Protein AF-A0A2A5PE34-F1 (afdb_monomer)

Foldseek 3Di:
DDDDPDDDPPDDDDDDDDDVVVVDPDDDDDDPDDADFDDPDADWDDDPVQQDPVRDGNPVPTTGHHPVVVVVRVPPDDD

Structure (mmCIF, N/CA/C/O backbone):
data_AF-A0A2A5PE34-F1
#
_entry.id   AF-A0A2A5PE34-F1
#
loop_
_atom_site.group_PDB
_atom_site.id
_atom_site.type_symbol
_atom_site.label_atom_id
_atom_site.label_alt_id
_atom_site.label_comp_id
_atom_site.label_asym_id
_atom_site.label_entity_id
_atom_site.label_seq_id
_atom_site.pdbx_PDB_ins_code
_atom_site.Cartn_x
_atom_site.Cartn_y
_atom_site.Cartn_z
_atom_site.occupancy
_atom_site.B_iso_or_equiv
_atom_site.auth_seq_id
_atom_site.auth_comp_id
_atom_site.auth_asym_id
_atom_site.auth_atom_id
_atom_site.pdbx_PDB_model_num
ATOM 1 N N . MET A 1 1 ? -20.373 -6.143 21.961 1.00 63.34 1 MET A N 1
ATOM 2 C CA . MET A 1 1 ? -19.097 -5.387 22.001 1.00 63.34 1 MET A CA 1
ATOM 3 C C . MET A 1 1 ? -19.415 -4.043 22.635 1.00 63.34 1 MET A C 1
ATOM 5 O O . MET A 1 1 ? -20.576 -3.697 22.584 1.00 63.34 1 MET A O 1
ATOM 9 N N . VAL A 1 2 ? -18.490 -3.374 23.329 1.00 72.75 2 VAL A N 1
ATOM 10 C CA . VAL A 1 2 ? -18.827 -2.212 24.183 1.00 72.75 2 VAL A CA 1
ATOM 11 C C . VAL A 1 2 ? -18.299 -0.920 23.565 1.00 72.75 2 VAL A C 1
ATOM 13 O O . VAL A 1 2 ? -17.149 -0.882 23.119 1.00 72.75 2 VAL A O 1
ATOM 16 N N . ALA A 1 3 ? -19.126 0.122 23.573 1.00 77.94 3 ALA A N 1
ATOM 17 C CA . ALA A 1 3 ? -18.787 1.466 23.137 1.00 77.94 3 ALA A CA 1
ATOM 18 C C . ALA A 1 3 ? -17.498 1.978 23.822 1.00 77.94 3 ALA A C 1
ATOM 20 O O . ALA A 1 3 ? -17.318 1.795 25.033 1.00 77.94 3 ALA A O 1
ATOM 21 N N . PRO A 1 4 ? -16.568 2.611 23.079 1.00 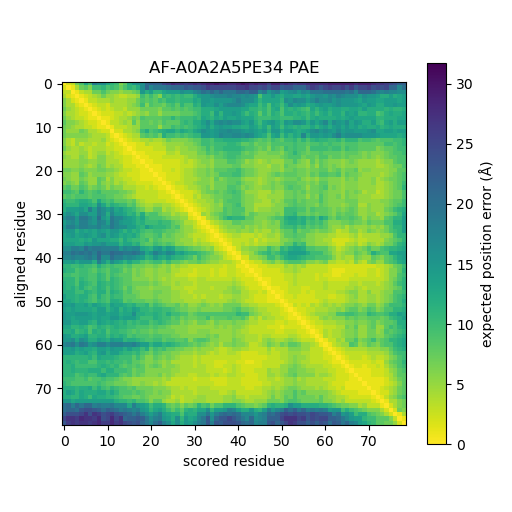81.81 4 PRO A N 1
ATOM 22 C CA . PRO A 1 4 ? -15.334 3.145 23.651 1.00 81.81 4 PRO A CA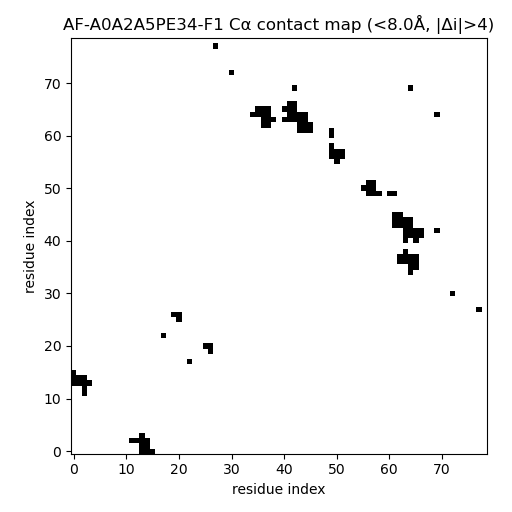 1
ATOM 23 C C . PRO A 1 4 ? -15.596 4.228 24.697 1.00 81.81 4 PRO A C 1
ATOM 25 O O . PRO A 1 4 ? -16.431 5.104 24.499 1.00 81.81 4 PRO A O 1
ATOM 28 N N . LYS A 1 5 ? -14.797 4.232 25.770 1.00 83.06 5 LYS A N 1
ATOM 29 C CA . LYS A 1 5 ? -14.868 5.257 26.830 1.00 83.06 5 LYS A CA 1
ATOM 30 C C . LYS A 1 5 ? -14.469 6.663 26.364 1.00 83.06 5 LYS A C 1
ATOM 32 O O . LYS A 1 5 ? -14.848 7.637 26.999 1.00 83.06 5 LYS A O 1
ATOM 37 N N . LEU A 1 6 ? -13.678 6.763 25.297 1.00 87.00 6 LEU A N 1
ATOM 38 C CA . LEU A 1 6 ? -13.267 8.022 24.679 1.00 87.00 6 LEU A CA 1
ATOM 39 C C . LEU A 1 6 ? -13.616 7.962 23.196 1.00 87.00 6 LEU A C 1
ATOM 41 O O . LEU A 1 6 ? -13.130 7.084 22.480 1.00 87.00 6 LEU A O 1
ATOM 45 N N . ARG A 1 7 ? -14.467 8.888 22.753 1.00 84.19 7 ARG A N 1
ATOM 46 C CA . ARG A 1 7 ? -14.913 9.016 21.366 1.00 84.19 7 ARG A CA 1
ATOM 47 C C . ARG A 1 7 ? -15.292 10.467 21.079 1.00 84.19 7 ARG A C 1
ATOM 49 O O . ARG A 1 7 ? -15.662 11.191 22.002 1.00 84.19 7 ARG A O 1
ATOM 56 N N . PHE A 1 8 ? -15.175 10.891 19.822 1.00 89.50 8 PHE A N 1
ATOM 57 C CA . PHE A 1 8 ? -15.708 12.190 19.412 1.00 89.50 8 PHE A CA 1
ATOM 58 C C . PHE A 1 8 ? -17.238 12.182 19.509 1.00 89.50 8 PHE A C 1
ATOM 60 O O . PHE A 1 8 ? -17.864 11.144 19.289 1.00 89.50 8 PHE A O 1
ATOM 67 N N . GLN A 1 9 ? -17.822 13.325 19.874 1.00 87.06 9 GLN A N 1
ATOM 68 C CA . GLN A 1 9 ? -19.242 13.436 20.228 1.00 87.06 9 GLN A CA 1
ATOM 69 C C . GLN A 1 9 ? -20.176 13.112 19.058 1.00 87.06 9 GLN A C 1
ATOM 71 O O . GLN A 1 9 ? -21.292 12.654 19.278 1.00 87.06 9 GLN A O 1
ATOM 76 N N . GLU A 1 10 ? -19.721 13.316 17.822 1.00 89.19 10 GLU A N 1
ATOM 77 C CA . GLU A 1 10 ? -20.481 13.023 16.610 1.00 89.19 10 GLU A CA 1
ATOM 78 C C . GLU A 1 10 ? -20.544 11.529 16.237 1.00 89.19 10 GLU A C 1
ATOM 80 O O . GLU A 1 10 ? -21.242 11.172 15.290 1.00 89.19 10 GLU A O 1
ATOM 85 N N . PHE A 1 11 ? -19.853 10.640 16.962 1.00 85.19 11 PHE A N 1
ATOM 86 C CA . PHE A 1 11 ? -19.912 9.200 16.711 1.00 85.19 11 PHE A CA 1
ATOM 87 C C . PHE A 1 11 ? -20.457 8.441 17.924 1.00 85.19 11 PHE A C 1
ATOM 89 O O . PHE A 1 11 ? -19.838 8.427 18.986 1.00 85.19 11 PHE A O 1
ATOM 96 N N . ASP A 1 12 ? -21.556 7.717 17.721 1.00 82.81 12 ASP A N 1
ATOM 97 C CA . ASP A 1 12 ? -22.190 6.860 18.728 1.00 82.81 12 ASP A CA 1
ATOM 98 C C . ASP A 1 12 ? -22.172 5.374 18.300 1.00 82.81 12 ASP A C 1
ATOM 100 O O . ASP A 1 12 ? -21.861 5.042 17.151 1.00 82.81 12 ASP A O 1
ATOM 104 N N . GLY A 1 13 ? -22.453 4.464 19.232 1.00 83.12 13 GLY A N 1
ATOM 105 C CA . GLY A 1 13 ? -22.632 3.029 18.988 1.00 83.12 13 GLY A CA 1
ATOM 106 C C . GLY A 1 13 ? -21.405 2.150 19.248 1.00 83.12 13 GLY A C 1
ATOM 107 O O . GLY A 1 13 ? -20.296 2.619 19.492 1.00 83.12 13 GLY A O 1
ATOM 108 N N . ASP A 1 14 ? -21.586 0.835 19.198 1.00 86.62 14 ASP A N 1
ATOM 109 C CA . ASP A 1 14 ? -20.492 -0.116 19.404 1.00 86.62 14 ASP A CA 1
ATOM 110 C C . ASP A 1 14 ? -19.628 -0.271 18.142 1.00 86.62 14 ASP A C 1
ATOM 112 O O . ASP A 1 14 ? -20.091 -0.083 17.017 1.00 86.62 14 ASP A O 1
ATOM 116 N N . TRP A 1 15 ? -18.362 -0.660 18.312 1.00 86.06 15 TRP A N 1
ATOM 117 C CA . TRP A 1 15 ? -17.550 -1.101 17.176 1.00 86.06 15 TRP A CA 1
ATOM 118 C C . TRP A 1 15 ? -18.074 -2.428 16.623 1.00 86.06 15 TRP A C 1
ATOM 120 O O . TRP A 1 15 ? -18.310 -3.381 17.370 1.00 86.06 15 TRP A O 1
ATOM 130 N N . GLU A 1 16 ? -18.172 -2.513 15.299 1.00 87.62 16 GLU A N 1
ATOM 131 C CA . GLU A 1 16 ? -18.417 -3.760 14.581 1.00 87.62 16 GLU A CA 1
ATOM 132 C C . GLU A 1 16 ? -17.111 -4.334 14.018 1.00 87.62 16 GLU A C 1
ATOM 134 O O . GLU A 1 16 ? -16.215 -3.610 13.585 1.00 87.62 16 GLU A O 1
ATOM 139 N N . SER A 1 17 ? -16.995 -5.661 14.014 1.00 89.88 17 SER A N 1
ATOM 140 C CA . SER A 1 17 ? -15.879 -6.350 13.364 1.00 89.88 17 SER A CA 1
ATOM 141 C C . SER A 1 17 ? -16.265 -6.698 11.932 1.00 89.88 17 SER A C 1
ATOM 143 O O . SER A 1 17 ? -17.219 -7.443 11.714 1.00 89.88 17 SER A O 1
ATOM 145 N N . LYS A 1 18 ? -15.501 -6.203 10.958 1.00 92.19 18 LYS A N 1
ATOM 146 C CA . LYS A 1 18 ? -15.659 -6.534 9.535 1.00 92.19 18 LYS A CA 1
ATOM 147 C C . LYS A 1 18 ? -14.375 -7.136 8.982 1.00 92.19 18 LYS A C 1
ATOM 149 O O . LYS A 1 18 ? -13.278 -6.794 9.423 1.00 92.19 18 LYS A O 1
ATOM 154 N N . LYS A 1 19 ? -14.494 -8.053 8.019 1.00 92.06 19 LYS A N 1
ATOM 155 C CA . LYS A 1 19 ? -13.315 -8.601 7.340 1.00 92.06 19 LYS A CA 1
ATOM 156 C C . LYS A 1 19 ? -12.819 -7.562 6.341 1.00 92.06 19 LYS A C 1
ATOM 158 O O . LYS A 1 19 ? -13.613 -6.998 5.600 1.00 92.06 19 LYS A O 1
ATOM 163 N N . LEU A 1 20 ? -11.502 -7.360 6.270 1.00 90.75 20 LEU A N 1
ATOM 164 C CA . LEU A 1 20 ? -10.892 -6.401 5.337 1.00 90.75 20 LEU A CA 1
ATOM 165 C C . LEU A 1 20 ? -11.319 -6.640 3.883 1.00 90.75 20 LEU A C 1
ATOM 167 O O . LEU A 1 20 ? -11.581 -5.686 3.165 1.00 90.75 20 LEU A O 1
ATOM 171 N N . LYS A 1 21 ? -11.477 -7.907 3.48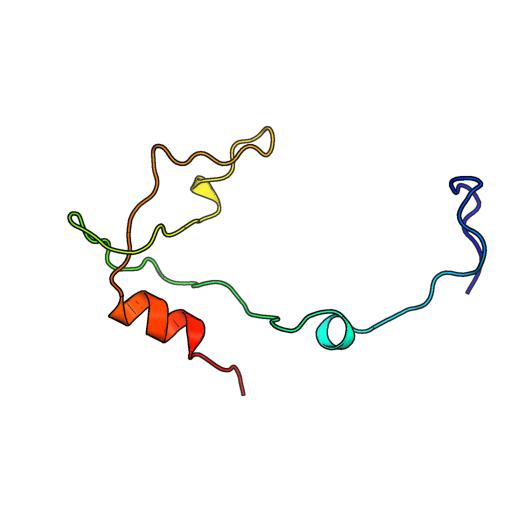4 1.00 90.06 21 LYS A N 1
ATOM 172 C CA . LYS A 1 21 ? -11.944 -8.291 2.143 1.00 90.06 21 LYS A CA 1
ATOM 173 C C . LYS A 1 21 ? -13.345 -7.772 1.784 1.00 90.06 21 LYS A C 1
ATOM 175 O O . LYS A 1 21 ? -13.678 -7.738 0.611 1.00 90.06 21 LYS A O 1
ATOM 180 N N . ASP A 1 22 ? -14.171 -7.454 2.783 1.00 91.88 22 ASP A N 1
ATOM 181 C CA . ASP A 1 22 ? -15.532 -6.947 2.578 1.00 91.88 22 ASP A CA 1
ATOM 182 C C . ASP A 1 22 ? -15.532 -5.406 2.482 1.00 91.88 22 ASP A C 1
ATOM 184 O O . ASP A 1 22 ? -16.551 -4.805 2.156 1.00 91.88 22 ASP A O 1
ATOM 188 N N . LEU A 1 23 ? -14.397 -4.765 2.793 1.00 92.25 23 LEU A N 1
ATOM 189 C CA . LEU A 1 23 ? -14.209 -3.313 2.816 1.00 92.25 23 LEU A CA 1
ATOM 190 C C . LEU A 1 23 ? -13.262 -2.808 1.719 1.00 92.25 23 LEU A C 1
ATOM 192 O O . LEU A 1 23 ? -13.090 -1.599 1.584 1.00 92.25 23 LEU A O 1
ATOM 196 N N . THR A 1 24 ? -12.607 -3.701 0.972 1.00 89.38 24 THR A N 1
ATOM 197 C CA . THR A 1 24 ? -11.629 -3.329 -0.054 1.00 89.38 24 THR A CA 1
ATOM 198 C C . THR A 1 24 ? -11.838 -4.118 -1.341 1.00 89.38 24 THR A C 1
ATOM 200 O O . THR A 1 24 ? -12.080 -5.322 -1.315 1.00 89.38 24 THR A O 1
ATOM 203 N N . ASP A 1 25 ? -11.670 -3.450 -2.484 1.00 86.75 25 ASP A N 1
ATOM 204 C CA . ASP A 1 25 ? -11.743 -4.106 -3.798 1.00 86.75 25 ASP A CA 1
ATOM 205 C C . ASP A 1 25 ? -10.492 -4.946 -4.094 1.00 86.75 25 ASP A C 1
ATOM 207 O O . ASP A 1 25 ? -10.520 -5.919 -4.852 1.00 86.75 25 ASP A O 1
ATOM 211 N N . ILE A 1 26 ? -9.356 -4.542 -3.518 1.00 84.25 26 ILE A N 1
ATOM 212 C CA . ILE A 1 26 ? -8.046 -5.133 -3.770 1.00 84.25 26 ILE A CA 1
ATOM 213 C C . ILE A 1 26 ? -7.322 -5.304 -2.436 1.00 84.25 26 ILE A C 1
ATOM 215 O O . ILE A 1 26 ? -6.997 -4.335 -1.754 1.00 84.25 26 ILE A O 1
ATOM 219 N N . LEU A 1 27 ? -7.019 -6.554 -2.091 1.00 84.94 27 LEU A N 1
ATOM 220 C CA . LEU A 1 27 ? -6.134 -6.909 -0.987 1.00 84.94 27 LEU A CA 1
ATOM 221 C C . LEU A 1 27 ? -5.018 -7.789 -1.549 1.00 84.94 27 LEU A C 1
ATOM 223 O O . LEU A 1 27 ? -5.244 -8.950 -1.885 1.00 84.94 27 LEU A O 1
ATOM 227 N N . LYS A 1 28 ? -3.826 -7.217 -1.722 1.00 80.88 28 LYS A N 1
ATOM 228 C CA . LYS A 1 28 ? -2.680 -7.906 -2.327 1.00 80.88 28 LYS A CA 1
ATOM 229 C C . LYS A 1 28 ? -1.407 -7.626 -1.549 1.00 80.88 28 LYS A C 1
ATOM 231 O O . LYS A 1 28 ? -1.217 -6.534 -1.021 1.00 80.88 28 LYS A O 1
ATOM 236 N N . CYS A 1 29 ? -0.520 -8.616 -1.532 1.00 78.50 29 CYS A N 1
ATOM 237 C CA . CYS A 1 29 ? 0.858 -8.395 -1.120 1.00 78.50 29 CYS A CA 1
ATOM 238 C C . CYS A 1 29 ? 1.591 -7.598 -2.207 1.00 78.50 29 CYS A C 1
ATOM 240 O O . CYS A 1 29 ? 1.344 -7.792 -3.401 1.00 78.50 29 CYS A O 1
ATOM 242 N N . GLY A 1 30 ? 2.490 -6.710 -1.786 1.00 76.50 30 GLY A N 1
ATOM 243 C CA . GLY A 1 30 ? 3.391 -6.017 -2.696 1.00 76.50 30 GLY A CA 1
ATOM 244 C C . GLY A 1 30 ? 4.342 -6.975 -3.420 1.00 76.50 30 GLY A C 1
ATOM 245 O O . GLY A 1 30 ? 4.384 -8.183 -3.180 1.00 76.50 30 GLY A O 1
ATOM 246 N N . VAL A 1 31 ? 5.142 -6.420 -4.323 1.00 82.81 31 VAL A N 1
ATOM 247 C CA . VAL A 1 31 ? 6.151 -7.179 -5.065 1.00 82.81 31 VAL A CA 1
ATOM 248 C C . VAL A 1 31 ? 7.337 -7.480 -4.145 1.00 82.81 31 VAL A C 1
ATOM 250 O O . VAL A 1 31 ? 8.033 -6.565 -3.717 1.00 82.81 31 VAL A O 1
ATOM 253 N N . ALA A 1 32 ? 7.583 -8.762 -3.857 1.00 75.00 32 ALA A N 1
ATOM 254 C CA . ALA A 1 32 ? 8.658 -9.208 -2.958 1.00 75.00 32 ALA A CA 1
ATOM 255 C C . ALA A 1 32 ? 10.056 -9.270 -3.615 1.00 75.00 32 ALA A C 1
ATOM 257 O O . ALA A 1 32 ? 11.035 -9.611 -2.957 1.00 75.00 32 ALA A O 1
ATOM 258 N N . SER A 1 33 ? 10.160 -8.969 -4.911 1.00 77.50 33 SER A N 1
ATOM 259 C CA . SER A 1 33 ? 11.400 -9.041 -5.692 1.00 77.50 33 SER A CA 1
ATOM 260 C C . SER A 1 33 ? 11.751 -7.695 -6.317 1.00 77.50 33 SER A C 1
ATOM 262 O O . SER A 1 33 ? 10.868 -7.025 -6.850 1.00 77.50 33 SER A O 1
ATOM 264 N N . THR A 1 34 ? 13.035 -7.341 -6.354 1.00 80.25 34 THR A N 1
ATOM 265 C CA . THR A 1 34 ? 13.502 -6.136 -7.054 1.00 80.25 34 THR A CA 1
ATOM 266 C C . THR A 1 34 ? 13.167 -6.224 -8.548 1.00 80.25 34 THR A C 1
ATOM 268 O O . THR A 1 34 ? 13.633 -7.151 -9.219 1.00 80.25 34 THR A O 1
ATOM 271 N N . PRO A 1 35 ? 12.353 -5.304 -9.092 1.00 83.50 35 PRO A N 1
ATOM 272 C CA . PRO A 1 35 ? 12.003 -5.323 -10.501 1.00 83.50 35 PRO A CA 1
ATOM 273 C C . PRO A 1 35 ? 13.134 -4.766 -11.367 1.00 83.50 35 PRO A C 1
ATOM 275 O O . PRO A 1 35 ? 14.047 -4.096 -10.884 1.00 83.50 35 PRO A O 1
ATOM 278 N N . LYS A 1 36 ? 13.071 -5.042 -12.672 1.00 85.88 36 LYS A N 1
ATOM 279 C CA . LYS A 1 36 ? 13.961 -4.395 -13.639 1.00 85.88 36 LYS A CA 1
ATOM 280 C C . LYS A 1 36 ? 13.450 -2.986 -13.903 1.00 85.88 36 LYS A C 1
ATOM 282 O O . LYS A 1 36 ? 12.302 -2.820 -14.316 1.00 85.88 36 LYS A O 1
ATOM 287 N N . TYR A 1 37 ? 14.306 -2.004 -13.660 1.00 88.50 37 TYR A N 1
ATOM 288 C CA . TYR A 1 37 ? 13.976 -0.603 -13.865 1.00 88.50 37 TYR A CA 1
ATOM 289 C C . TYR A 1 37 ? 14.283 -0.158 -15.292 1.00 88.50 37 TYR A C 1
ATOM 291 O O . TYR A 1 37 ? 15.221 -0.655 -15.917 1.00 88.50 37 TYR A O 1
ATOM 299 N N . VAL A 1 38 ? 13.484 0.781 -15.788 1.00 88.69 38 VAL A N 1
ATOM 300 C CA . VAL A 1 38 ? 13.650 1.415 -17.097 1.00 88.69 38 VAL A CA 1
ATOM 301 C C . VAL A 1 38 ? 14.026 2.884 -16.918 1.00 88.69 38 VAL A C 1
ATOM 303 O O . VAL A 1 38 ? 13.558 3.544 -15.990 1.00 88.69 38 VAL A O 1
ATOM 306 N N . THR A 1 39 ? 14.905 3.382 -17.788 1.00 79.38 39 THR A N 1
ATOM 307 C CA . THR A 1 39 ? 15.403 4.767 -17.763 1.00 79.38 39 THR A CA 1
ATOM 308 C C . THR A 1 39 ? 14.537 5.728 -18.574 1.00 79.38 39 THR A C 1
ATOM 310 O O . THR A 1 39 ? 14.494 6.910 -18.252 1.00 79.38 39 THR A O 1
ATOM 313 N N . GLU A 1 40 ? 13.829 5.236 -19.595 1.00 78.88 40 GLU A N 1
ATOM 314 C CA . GLU A 1 40 ? 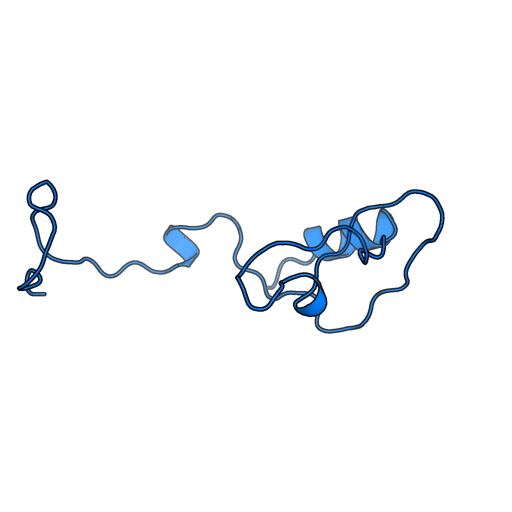12.993 6.041 -20.492 1.00 78.88 40 GLU A CA 1
ATOM 315 C C . GLU A 1 40 ? 11.555 5.515 -20.512 1.00 78.88 40 GLU A C 1
ATOM 317 O O . GLU A 1 40 ? 11.309 4.342 -20.799 1.00 78.88 40 GLU A O 1
ATOM 322 N N . GLY A 1 41 ? 10.600 6.392 -20.192 1.00 78.88 41 GLY A N 1
ATOM 323 C CA . GLY A 1 41 ? 9.196 6.015 -20.031 1.00 78.88 41 GLY A CA 1
ATOM 324 C C . GLY A 1 41 ? 8.950 5.063 -18.851 1.00 78.88 41 GLY A C 1
ATOM 325 O O . GLY A 1 41 ? 9.840 4.768 -18.053 1.00 78.88 41 GLY A O 1
ATOM 326 N N . GLY A 1 42 ? 7.710 4.592 -18.722 1.00 86.81 42 GLY A N 1
ATOM 327 C CA . GLY A 1 42 ? 7.313 3.616 -17.704 1.00 86.81 42 GLY A CA 1
ATOM 328 C C . GLY A 1 42 ? 6.525 4.199 -16.531 1.00 86.81 42 GLY A C 1
ATOM 329 O O . GLY A 1 42 ? 6.161 5.373 -16.510 1.00 86.81 42 GLY A O 1
ATOM 330 N N . TYR A 1 43 ? 6.230 3.330 -15.567 1.00 89.38 43 TYR A N 1
ATOM 331 C CA . TYR A 1 43 ? 5.382 3.633 -14.417 1.00 89.38 43 TYR A CA 1
ATOM 332 C C . TYR A 1 43 ? 6.217 3.780 -13.143 1.00 89.38 43 TYR A C 1
ATOM 334 O O . TYR A 1 43 ? 7.082 2.934 -12.904 1.00 89.38 43 TYR A O 1
ATOM 342 N N . PRO A 1 44 ? 5.949 4.788 -12.295 1.00 89.75 44 PRO A N 1
ATOM 343 C CA . PRO A 1 44 ? 6.671 4.967 -11.043 1.00 89.75 44 PRO A CA 1
ATOM 344 C C . PRO A 1 44 ? 6.446 3.773 -10.111 1.00 89.75 44 PRO A C 1
ATOM 346 O O . PRO A 1 44 ? 5.309 3.419 -9.791 1.00 89.75 44 PRO A O 1
ATOM 349 N N . PHE A 1 45 ? 7.533 3.157 -9.651 1.00 89.75 45 PHE A N 1
ATOM 350 C CA . PHE A 1 45 ? 7.490 2.059 -8.693 1.00 89.75 45 PHE A CA 1
ATOM 351 C C . PHE A 1 45 ? 7.831 2.565 -7.293 1.00 89.75 45 PHE A C 1
ATOM 353 O O . PHE A 1 45 ? 8.980 2.897 -6.996 1.00 89.75 45 PHE A O 1
ATOM 360 N N . LEU A 1 46 ? 6.813 2.619 -6.433 1.00 88.12 46 LEU A N 1
ATOM 361 C CA . LEU A 1 46 ? 6.960 3.033 -5.042 1.00 88.12 46 LEU A CA 1
ATOM 362 C C . LEU A 1 46 ? 7.310 1.837 -4.155 1.00 88.12 46 LEU A C 1
ATOM 364 O O . LEU A 1 46 ? 6.673 0.786 -4.206 1.00 88.12 46 LEU A O 1
ATOM 368 N N . SER A 1 47 ? 8.312 2.030 -3.306 1.00 86.31 47 SER A N 1
ATOM 369 C CA . SER A 1 47 ? 8.757 1.075 -2.295 1.00 86.31 47 SER A CA 1
ATOM 370 C C . SER A 1 47 ? 8.817 1.740 -0.920 1.00 86.31 47 SER A C 1
ATOM 372 O O . SER A 1 47 ? 8.685 2.957 -0.797 1.00 86.31 47 SER A O 1
ATOM 374 N N . ALA A 1 48 ? 9.097 0.958 0.126 1.00 85.50 48 ALA A N 1
ATOM 375 C CA . ALA A 1 48 ? 9.300 1.498 1.472 1.00 85.50 48 ALA A CA 1
ATOM 376 C C . ALA A 1 48 ? 10.418 2.561 1.540 1.00 85.50 48 ALA A C 1
ATOM 378 O O . ALA A 1 48 ? 10.393 3.417 2.416 1.00 85.50 48 ALA A O 1
ATOM 379 N N . GLN A 1 49 ? 11.370 2.552 0.599 1.00 86.25 49 GLN A N 1
ATOM 380 C CA . GLN A 1 49 ? 12.443 3.553 0.526 1.00 86.25 49 GLN A CA 1
ATOM 381 C C . GLN A 1 49 ? 11.949 4.933 0.071 1.00 86.25 49 GLN A C 1
ATOM 383 O O . GLN A 1 49 ? 12.644 5.929 0.259 1.00 86.25 49 GLN A O 1
ATOM 388 N N . ASN A 1 50 ? 10.762 4.998 -0.537 1.00 89.12 50 ASN A N 1
ATOM 389 C CA . ASN A 1 50 ? 10.153 6.241 -0.998 1.00 89.12 50 ASN A CA 1
ATOM 390 C C . ASN A 1 50 ? 9.352 6.945 0.099 1.00 89.12 50 ASN A C 1
ATOM 392 O O . ASN A 1 50 ? 8.844 8.031 -0.148 1.00 89.12 50 ASN A O 1
ATOM 396 N N . ILE A 1 51 ? 9.248 6.363 1.295 1.00 89.81 51 ILE A N 1
ATOM 397 C CA . ILE A 1 51 ? 8.565 6.974 2.433 1.00 89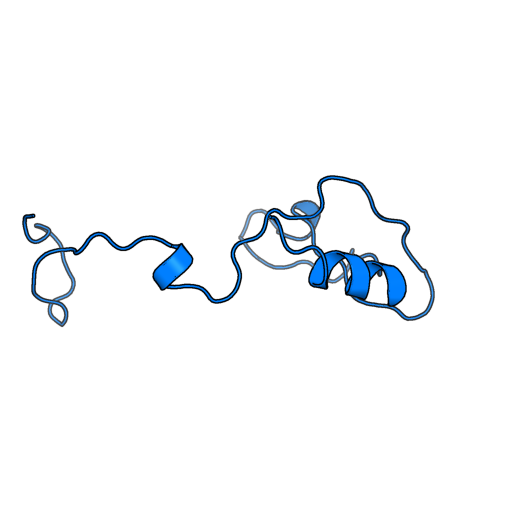.81 51 ILE A CA 1
ATOM 398 C C . ILE A 1 51 ? 9.632 7.513 3.382 1.00 89.81 51 ILE A C 1
ATOM 400 O O . ILE A 1 51 ? 10.467 6.768 3.899 1.00 89.81 51 ILE A O 1
ATOM 404 N N . SER A 1 52 ? 9.633 8.824 3.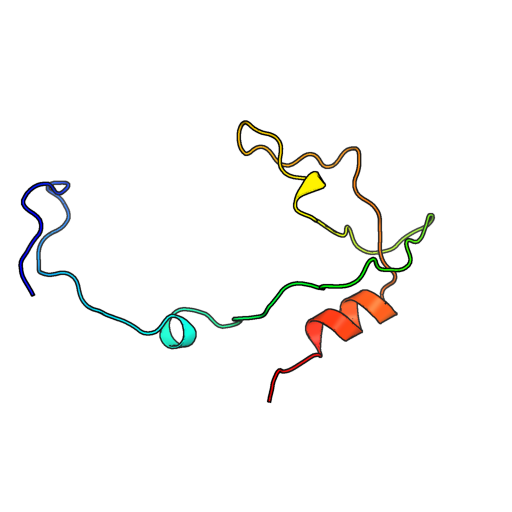593 1.00 88.31 52 SER A N 1
ATOM 405 C CA . SER A 1 52 ? 10.522 9.462 4.555 1.00 88.31 52 SER A CA 1
ATOM 406 C C . SER A 1 52 ? 10.061 9.200 5.990 1.00 88.31 52 SER A C 1
ATOM 408 O O . SER A 1 52 ? 8.930 8.799 6.264 1.00 88.31 52 SER A O 1
ATOM 410 N N . ARG A 1 53 ? 10.945 9.459 6.957 1.00 87.56 53 ARG A N 1
ATOM 411 C CA . ARG A 1 53 ? 10.671 9.191 8.378 1.00 87.56 53 ARG A CA 1
ATOM 412 C C . ARG A 1 53 ? 9.523 10.035 8.952 1.00 87.56 53 ARG A C 1
ATOM 414 O O . ARG A 1 53 ? 8.929 9.639 9.947 1.00 87.56 53 ARG A O 1
ATOM 421 N N . ASN A 1 54 ? 9.227 11.175 8.330 1.00 89.38 54 ASN A N 1
ATOM 422 C CA . ASN A 1 54 ? 8.092 12.050 8.634 1.00 89.38 54 ASN A CA 1
ATOM 423 C C . ASN A 1 54 ? 6.803 11.664 7.878 1.00 89.38 54 ASN A C 1
ATOM 425 O O . ASN A 1 54 ? 5.808 12.367 8.001 1.00 89.38 54 ASN A O 1
ATOM 429 N N . GLY A 1 55 ? 6.797 10.553 7.132 1.00 86.38 55 GLY A N 1
ATOM 430 C CA . GLY A 1 55 ? 5.615 10.055 6.422 1.00 86.38 55 GLY A CA 1
ATOM 431 C C . GLY A 1 55 ? 5.346 10.738 5.081 1.00 86.38 55 GLY A C 1
ATOM 432 O O . GLY A 1 55 ? 4.278 10.545 4.505 1.00 86.38 55 GLY A O 1
ATOM 433 N N . GLU A 1 56 ? 6.294 11.520 4.568 1.00 88.19 56 GLU A N 1
ATOM 434 C CA . GLU A 1 56 ? 6.177 12.164 3.262 1.00 88.19 56 GLU A CA 1
ATOM 435 C C . GLU A 1 56 ? 6.662 11.228 2.148 1.00 88.19 56 GLU A C 1
ATOM 437 O O . GLU A 1 56 ? 7.560 10.399 2.319 1.00 88.19 56 GLU A O 1
ATOM 442 N N . MET A 1 57 ? 6.054 11.361 0.972 1.00 87.56 57 MET A N 1
ATOM 443 C CA . MET A 1 57 ? 6.447 10.593 -0.206 1.00 87.56 57 MET A CA 1
ATOM 444 C C . MET A 1 57 ? 7.579 11.310 -0.943 1.00 87.56 57 MET A C 1
ATOM 446 O O . MET A 1 57 ? 7.433 12.451 -1.380 1.00 87.56 57 MET A O 1
ATOM 450 N N . ASN A 1 58 ? 8.704 10.623 -1.123 1.00 87.31 58 ASN A N 1
ATOM 451 C CA . ASN A 1 58 ? 9.848 11.105 -1.882 1.00 87.31 58 ASN A CA 1
ATOM 452 C C . ASN A 1 58 ? 9.810 10.573 -3.321 1.00 87.31 58 ASN A C 1
ATOM 454 O O . ASN A 1 58 ? 10.186 9.426 -3.596 1.00 87.31 58 ASN A O 1
ATOM 458 N N . TYR A 1 59 ? 9.397 11.448 -4.239 1.00 84.06 59 TYR A N 1
ATOM 459 C CA . TYR A 1 59 ? 9.312 11.156 -5.671 1.00 84.06 59 TYR A CA 1
ATOM 460 C C . TYR A 1 59 ? 10.633 11.355 -6.428 1.00 84.06 59 TYR A C 1
ATOM 462 O O . TYR A 1 59 ? 10.788 10.853 -7.537 1.00 84.06 59 TYR A O 1
ATOM 470 N N . SER A 1 60 ? 11.615 12.034 -5.829 1.00 82.88 60 SER A N 1
ATOM 471 C CA . SER A 1 60 ? 12.884 12.371 -6.488 1.00 82.88 60 SER A CA 1
ATOM 472 C C . SER A 1 60 ? 13.783 11.157 -6.737 1.00 82.88 60 SER A C 1
ATOM 474 O O . SER A 1 60 ? 14.674 11.213 -7.577 1.00 82.88 60 SER A O 1
ATOM 476 N N . LYS A 1 61 ? 13.576 10.062 -5.994 1.00 77.75 61 LYS A N 1
ATOM 477 C CA . LYS A 1 61 ? 14.327 8.799 -6.119 1.00 77.75 61 LYS A CA 1
ATOM 478 C C . LYS A 1 61 ? 13.436 7.638 -6.560 1.00 77.75 61 LYS A C 1
ATOM 480 O O . LYS A 1 61 ? 13.602 6.508 -6.102 1.00 77.75 61 LYS A O 1
ATOM 485 N N . VAL A 1 62 ? 12.433 7.920 -7.384 1.00 87.06 62 VAL A N 1
ATOM 486 C CA . VAL A 1 62 ? 11.540 6.881 -7.897 1.00 87.06 62 VAL A CA 1
ATOM 487 C C . VAL A 1 62 ? 12.157 6.242 -9.130 1.00 87.06 62 VAL A C 1
ATOM 489 O O . VAL A 1 62 ? 12.556 6.927 -10.067 1.00 87.06 62 VAL A O 1
ATOM 492 N N . ASN A 1 63 ? 12.218 4.914 -9.115 1.00 88.75 63 ASN A N 1
ATOM 493 C CA . ASN A 1 63 ? 12.574 4.139 -10.290 1.00 88.75 63 ASN A CA 1
ATOM 494 C C . ASN A 1 63 ? 11.307 3.786 -11.069 1.00 88.75 63 ASN A C 1
ATOM 496 O O . ASN A 1 63 ? 10.267 3.498 -10.471 1.00 88.75 63 ASN A O 1
ATOM 500 N N . ASN A 1 64 ? 11.409 3.742 -12.393 1.00 90.81 64 ASN A N 1
ATOM 501 C CA . ASN A 1 64 ? 10.290 3.376 -13.250 1.00 90.81 64 ASN A CA 1
ATOM 502 C C . ASN A 1 64 ? 10.360 1.899 -13.639 1.00 90.81 64 ASN A C 1
ATOM 504 O O . ASN A 1 64 ? 11.442 1.346 -13.831 1.00 90.81 64 ASN A O 1
ATOM 508 N N . ILE A 1 65 ? 9.202 1.261 -13.771 1.00 91.06 65 ILE A N 1
ATOM 509 C CA . ILE A 1 65 ? 9.040 -0.103 -14.286 1.00 91.06 65 ILE A CA 1
ATOM 510 C C . ILE A 1 65 ? 8.379 -0.079 -15.666 1.00 91.06 65 ILE A C 1
ATOM 512 O O . ILE A 1 65 ? 7.645 0.853 -16.000 1.00 91.06 65 ILE A O 1
ATOM 516 N N . SER A 1 66 ? 8.621 -1.114 -16.472 1.00 92.25 66 SER A N 1
ATOM 517 C CA . SER A 1 66 ? 7.987 -1.246 -17.787 1.00 92.25 66 SER A CA 1
ATOM 518 C C . SER A 1 66 ? 6.479 -1.511 -17.684 1.00 92.25 66 SER A C 1
ATOM 520 O O . SER A 1 66 ? 5.992 -2.045 -16.683 1.00 92.25 66 SER A O 1
ATOM 522 N N . ASP A 1 67 ? 5.744 -1.182 -18.749 1.00 90.31 67 ASP A N 1
ATOM 523 C CA . ASP A 1 67 ? 4.303 -1.453 -18.871 1.00 90.31 67 ASP A CA 1
ATOM 524 C C . ASP A 1 67 ? 3.975 -2.949 -18.723 1.00 90.31 67 ASP A C 1
ATOM 526 O O . ASP A 1 67 ? 3.071 -3.327 -17.977 1.00 90.31 67 ASP A O 1
ATOM 530 N N . ASP A 1 68 ? 4.779 -3.822 -19.334 1.00 88.31 68 ASP A N 1
ATOM 531 C CA . ASP A 1 68 ? 4.624 -5.275 -19.204 1.00 88.31 68 ASP A CA 1
ATOM 532 C C . ASP A 1 68 ? 4.705 -5.737 -17.745 1.00 88.31 68 ASP A C 1
ATOM 534 O O . ASP A 1 68 ? 3.921 -6.577 -17.290 1.00 88.31 68 ASP A O 1
ATOM 538 N N . PHE A 1 69 ? 5.647 -5.175 -16.983 1.00 87.50 69 PHE A N 1
ATOM 539 C CA . PHE A 1 69 ? 5.806 -5.515 -15.577 1.00 87.50 69 PHE A CA 1
ATOM 540 C C . PHE A 1 69 ? 4.665 -4.945 -14.729 1.00 87.50 69 PHE A C 1
ATOM 542 O O . PHE A 1 69 ? 4.122 -5.654 -13.880 1.00 87.50 69 PHE A O 1
ATOM 549 N N . TYR A 1 70 ? 4.247 -3.709 -15.003 1.00 88.69 70 TYR A N 1
ATOM 550 C CA . TYR A 1 70 ? 3.089 -3.085 -14.366 1.00 88.69 70 TYR A CA 1
ATOM 551 C C . TYR A 1 70 ? 1.820 -3.936 -14.547 1.00 88.69 70 TYR A C 1
ATOM 553 O O . TYR A 1 70 ? 1.173 -4.319 -13.565 1.00 88.69 70 TYR A O 1
ATOM 561 N N . LYS A 1 71 ? 1.524 -4.351 -15.784 1.00 87.69 71 LYS A N 1
ATOM 562 C CA . LYS A 1 71 ? 0.401 -5.245 -16.108 1.00 87.69 71 LYS A CA 1
ATOM 563 C C . LYS A 1 71 ? 0.503 -6.591 -15.394 1.00 87.69 71 LYS A C 1
ATOM 565 O O . LYS A 1 71 ? -0.506 -7.102 -14.903 1.00 87.69 71 LYS A O 1
ATOM 570 N N . LYS A 1 72 ? 1.708 -7.157 -15.271 1.00 86.19 72 LYS A N 1
ATOM 571 C CA . LYS A 1 72 ? 1.935 -8.416 -14.544 1.00 86.19 72 LYS A CA 1
ATOM 572 C C . LYS A 1 72 ? 1.578 -8.299 -13.058 1.00 86.19 72 LYS A C 1
ATOM 574 O O . LYS A 1 72 ? 0.912 -9.187 -12.521 1.00 86.19 72 LYS A O 1
ATOM 579 N N . ILE A 1 73 ? 1.977 -7.210 -12.396 1.00 84.75 73 ILE A N 1
ATOM 580 C CA . ILE A 1 73 ? 1.663 -6.977 -10.974 1.00 84.75 73 ILE A CA 1
ATOM 581 C C . ILE A 1 73 ? 0.150 -6.834 -10.775 1.00 84.75 73 ILE A C 1
ATOM 583 O O . ILE A 1 73 ? -0.423 -7.439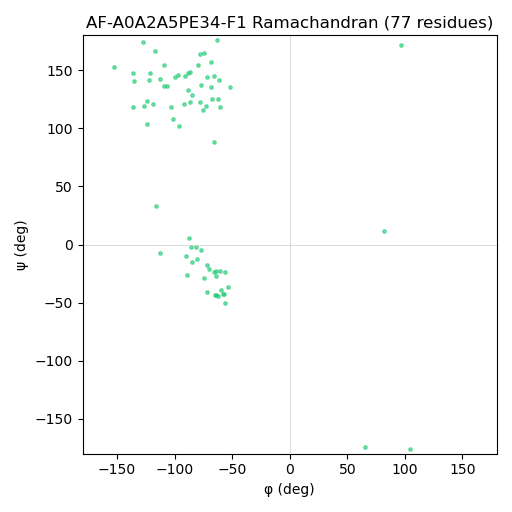 -9.865 1.00 84.75 73 ILE A O 1
ATOM 587 N N . LEU A 1 74 ? -0.521 -6.090 -11.659 1.00 79.38 74 LEU A N 1
ATOM 588 C CA . LEU A 1 74 ? -1.970 -5.905 -11.596 1.00 79.38 74 LEU A CA 1
ATOM 589 C C . LEU A 1 74 ? -2.742 -7.209 -11.834 1.00 79.38 74 LEU A C 1
ATOM 591 O O . LEU A 1 74 ? -3.689 -7.505 -11.103 1.00 79.38 74 LEU A O 1
ATOM 595 N N . CYS A 1 75 ? -2.328 -8.007 -12.821 1.00 68.69 75 CYS A N 1
ATOM 596 C CA . CYS A 1 75 ? -3.046 -9.211 -13.244 1.00 68.69 75 CYS A CA 1
ATOM 597 C C . CYS A 1 75 ? -2.793 -10.432 -12.343 1.00 68.69 75 CYS A C 1
ATOM 599 O O . CYS A 1 75 ? -3.541 -11.407 -12.404 1.00 68.69 75 CYS A O 1
ATOM 601 N N . THR A 1 76 ? -1.792 -10.388 -11.454 1.00 64.31 76 THR A N 1
ATOM 602 C CA . THR A 1 76 ? -1.571 -11.454 -10.465 1.00 64.31 76 THR A CA 1
ATOM 603 C C . THR A 1 76 ? -2.747 -11.484 -9.475 1.00 64.31 76 THR A C 1
ATOM 605 O O . THR A 1 76 ? -2.760 -10.782 -8.462 1.00 64.31 76 THR A O 1
ATOM 608 N N . ARG A 1 77 ? -3.803 -12.234 -9.813 1.00 52.62 77 ARG A N 1
ATOM 609 C CA . ARG A 1 77 ? -4.851 -12.691 -8.896 1.00 52.62 77 ARG A CA 1
ATOM 610 C C . ARG A 1 77 ? -4.234 -13.786 -8.034 1.00 52.62 77 ARG A C 1
ATOM 612 O O . ARG A 1 77 ? -3.777 -14.795 -8.567 1.00 52.62 77 ARG A O 1
ATOM 619 N N . GLN A 1 78 ? -4.196 -13.582 -6.722 1.00 53.34 78 GLN A N 1
ATOM 620 C CA . GLN A 1 78 ? -3.959 -14.694 -5.808 1.00 53.34 78 GLN A CA 1
ATOM 621 C C . GLN A 1 78 ? -5.192 -15.607 -5.881 1.00 53.34 78 GLN A C 1
ATOM 623 O O . GLN A 1 78 ? -6.318 -15.115 -5.800 1.00 53.34 78 GLN A O 1
ATOM 628 N N . LYS A 1 79 ? -4.961 -16.893 -6.170 1.00 39.91 79 LYS A N 1
ATOM 629 C CA . LYS A 1 79 ? -5.953 -17.955 -5.967 1.00 39.91 79 LYS A CA 1
ATOM 630 C C . LYS A 1 79 ? -6.259 -18.089 -4.482 1.00 39.91 79 LYS A C 1
ATOM 632 O O . LYS A 1 79 ? -5.308 -17.901 -3.691 1.00 39.91 79 LYS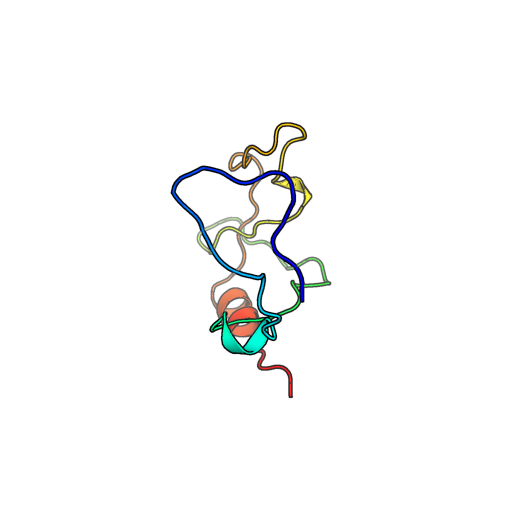 A O 1
#

pLDDT: mean 83.65, std 9.15, range [39.91, 92.25]

Radius of gyration: 19.23 Å; Cα contacts (8 Å, |Δi|>4): 60; chains: 1; bounding box: 38×31×47 Å

Solvent-accessible surface area (backbone atoms only — not comparable to full-atom values): 5532 Å² total; per-residue (Å²): 119,74,57,70,96,75,69,62,90,92,60,83,69,56,75,80,92,75,61,66,75,82,76,43,98,74,88,77,82,77,82,92,62,91,73,73,69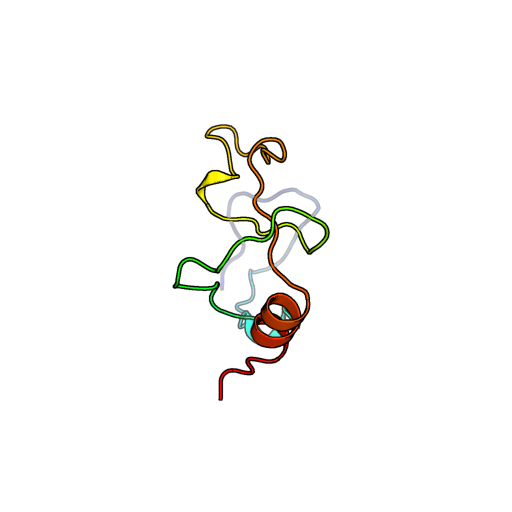,41,95,74,69,62,44,80,52,85,54,80,87,30,48,46,97,87,72,47,79,47,72,91,80,54,48,19,28,43,64,71,56,52,51,51,63,70,65,61,70,82,129

Sequence (79 aa):
MVAPKLRFQEFDGDWESKKLKDLTDILKCGVASTPKYVTEGGYPFLSAQNISRNGEMNYSKVNNISDDFYKKILCTRQK

Mean predicted aligned error: 8.25 Å

Secondary structure (DSSP, 8-state):
----SS--TT--SPPPP--GGGT-S-------SPPPEESSS-EEE--GGGB-TTS-B--TTPEEE-HHHHHHHHH----